Protein AF-A0A2H6AEB7-F1 (afdb_monomer)

Solvent-accessible surface area (backbone atoms only — not comparable to full-atom values): 7306 Å² total; per-residue (Å²): 135,86,71,80,68,69,77,50,54,63,56,50,48,50,52,51,19,60,75,69,73,45,64,65,83,77,55,58,76,68,51,58,54,48,47,53,52,17,40,49,51,24,46,49,51,52,49,51,47,38,41,77,63,36,38,45,68,76,55,56,78,49,24,69,61,43,68,58,53,39,50,35,30,17,50,28,42,41,47,58,64,44,42,81,80,42,95,60,61,65,72,57,44,59,72,25,55,53,68,73,52,50,78,73,60,80,47,29,44,91,87,39,80,54,77,52,47,79,78,83,75,82,78,79,134

Sequence (125 aa):
MSVPFPQQRDQIRQIAAMVLRRDPADWPQSWDIILDHARQTAWQNILTCLTQRGYALHQIERWDSCAEFLRDLTLFWVLTIAAAFTQVSESLLRRLDRRQELDTTRITINGQPVAPAEPVIRMGQ

pLDDT: mean 89.02, std 11.07, range [37.91, 97.75]

Mean predicted aligned error: 5.32 Å

Structure (mmCIF, N/CA/C/O backbone):
data_AF-A0A2H6AEB7-F1
#
_entry.id   AF-A0A2H6AEB7-F1
#
loop_
_atom_site.group_PDB
_atom_site.id
_atom_site.type_symbol
_atom_site.label_atom_id
_atom_site.label_alt_id
_atom_site.label_comp_id
_atom_site.label_asym_id
_atom_site.label_entity_id
_atom_site.label_seq_id
_atom_site.pdbx_PDB_ins_code
_atom_site.Cartn_x
_atom_site.Cartn_y
_atom_site.Cartn_z
_atom_site.occupancy
_atom_site.B_iso_or_equiv
_atom_site.auth_seq_id
_atom_site.auth_comp_id
_atom_site.auth_asym_id
_atom_site.auth_atom_id
_atom_site.pdbx_PDB_model_num
ATOM 1 N N . MET A 1 1 ? -10.814 11.587 -4.175 1.00 61.69 1 MET A N 1
ATOM 2 C CA . MET A 1 1 ? -10.164 11.403 -2.858 1.00 61.69 1 MET A CA 1
ATOM 3 C C . MET A 1 1 ? -8.665 11.508 -3.059 1.00 61.69 1 MET A C 1
ATOM 5 O O . MET A 1 1 ? -8.180 10.910 -4.010 1.00 61.69 1 MET A O 1
ATOM 9 N N . SER A 1 2 ? -7.969 12.291 -2.234 1.00 84.19 2 SER A N 1
ATOM 10 C CA . SER A 1 2 ? -6.503 12.394 -2.282 1.00 84.19 2 SER A CA 1
ATOM 11 C C . SER A 1 2 ? -5.867 11.185 -1.586 1.00 84.19 2 SER A C 1
ATOM 13 O O . SER A 1 2 ? -6.433 10.684 -0.616 1.00 84.19 2 SER A O 1
ATOM 15 N N . VAL A 1 3 ? -4.720 10.708 -2.074 1.00 86.62 3 VAL A N 1
ATOM 16 C CA . VAL A 1 3 ? -3.940 9.648 -1.410 1.00 86.62 3 VAL A CA 1
ATOM 17 C C . VAL A 1 3 ? -3.137 10.272 -0.259 1.00 86.62 3 VAL A C 1
ATOM 19 O O . VAL A 1 3 ? -2.467 11.284 -0.493 1.00 86.62 3 VAL A O 1
ATOM 22 N N . PRO A 1 4 ? -3.153 9.703 0.962 1.00 88.44 4 PRO A N 1
ATOM 23 C CA . PRO A 1 4 ? -2.395 10.252 2.083 1.00 88.44 4 PRO A CA 1
ATOM 24 C C . PRO A 1 4 ? -0.871 10.118 1.885 1.00 88.44 4 PRO A C 1
ATOM 26 O O . PRO A 1 4 ? -0.384 9.424 0.990 1.00 88.44 4 PRO A O 1
ATOM 29 N N . PHE A 1 5 ? -0.103 10.810 2.730 1.00 89.56 5 PHE A N 1
ATOM 30 C CA . PHE A 1 5 ? 1.368 10.777 2.749 1.00 89.56 5 PHE A CA 1
ATOM 31 C C . PHE A 1 5 ? 2.022 11.127 1.392 1.00 89.56 5 PHE A C 1
ATOM 33 O O . PHE A 1 5 ? 2.727 10.296 0.804 1.00 89.56 5 PHE A O 1
ATOM 40 N N . PRO A 1 6 ? 1.801 12.342 0.850 1.00 88.62 6 PRO A N 1
ATOM 41 C CA . PRO A 1 6 ? 2.395 12.761 -0.424 1.00 88.62 6 PRO A CA 1
ATOM 42 C C . PRO A 1 6 ? 3.929 12.693 -0.416 1.00 88.62 6 PRO A C 1
ATOM 44 O O . PRO A 1 6 ? 4.527 12.329 -1.424 1.00 88.62 6 PRO A O 1
ATOM 47 N N . GLN A 1 7 ? 4.565 12.932 0.735 1.00 87.62 7 GLN A N 1
ATOM 48 C CA . GLN A 1 7 ? 6.018 12.862 0.910 1.00 87.62 7 GLN A CA 1
ATOM 49 C C . GLN A 1 7 ? 6.613 11.464 0.661 1.00 87.62 7 GLN A C 1
ATOM 51 O O . GLN A 1 7 ? 7.793 11.345 0.349 1.00 87.62 7 GLN A O 1
ATOM 56 N N . GLN A 1 8 ? 5.815 10.390 0.758 1.00 90.50 8 GLN A N 1
ATOM 57 C CA . GLN A 1 8 ? 6.296 9.035 0.457 1.00 90.50 8 GLN A CA 1
ATOM 58 C C . GLN A 1 8 ? 6.528 8.808 -1.039 1.00 90.50 8 GLN A C 1
ATOM 60 O O . GLN A 1 8 ? 7.159 7.820 -1.409 1.00 90.50 8 GLN A O 1
ATOM 65 N N . ARG A 1 9 ? 6.019 9.689 -1.909 1.00 88.69 9 ARG A N 1
ATOM 66 C CA . ARG A 1 9 ? 6.164 9.564 -3.362 1.00 88.69 9 ARG A CA 1
ATOM 67 C C . ARG A 1 9 ? 7.637 9.470 -3.768 1.00 88.69 9 ARG A C 1
ATOM 69 O O . ARG A 1 9 ? 8.015 8.510 -4.438 1.00 88.69 9 ARG A O 1
ATOM 76 N N . ASP A 1 10 ? 8.465 10.397 -3.296 1.00 88.12 10 ASP A N 1
ATOM 77 C CA . ASP A 1 10 ? 9.890 10.443 -3.647 1.00 88.12 10 ASP A CA 1
ATOM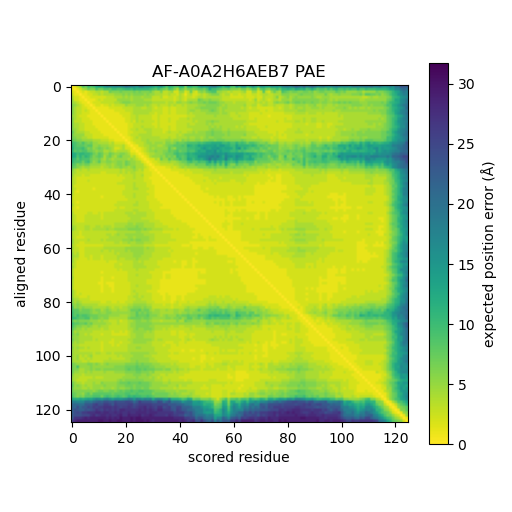 78 C C . ASP A 1 10 ? 10.656 9.254 -3.063 1.00 88.12 10 ASP A C 1
ATOM 80 O O . ASP A 1 10 ? 11.476 8.637 -3.744 1.00 88.12 10 ASP A O 1
ATOM 84 N N . GLN A 1 11 ? 10.320 8.858 -1.832 1.00 89.81 11 GLN A N 1
ATOM 85 C CA . GLN A 1 11 ? 10.900 7.678 -1.195 1.00 89.81 11 GLN A CA 1
ATOM 86 C C . GLN A 1 11 ? 10.604 6.401 -1.997 1.00 89.81 11 GLN A C 1
ATOM 88 O O . GLN A 1 11 ? 11.500 5.595 -2.245 1.00 89.81 11 GLN A O 1
ATOM 93 N N . ILE A 1 12 ? 9.356 6.211 -2.429 1.00 91.88 12 ILE A N 1
ATOM 94 C CA . ILE A 1 12 ? 8.948 5.040 -3.215 1.00 91.88 12 ILE A CA 1
ATOM 95 C C . ILE A 1 12 ? 9.647 5.040 -4.575 1.00 91.88 12 ILE A C 1
ATOM 97 O O . ILE A 1 12 ? 10.108 3.986 -5.012 1.00 91.88 12 ILE A O 1
ATOM 101 N N . ARG A 1 13 ? 9.787 6.207 -5.219 1.00 88.62 13 ARG A N 1
ATOM 102 C CA . ARG A 1 13 ? 10.537 6.348 -6.475 1.00 88.62 13 ARG A CA 1
ATOM 103 C C . ARG A 1 13 ? 11.986 5.888 -6.313 1.00 88.62 13 ARG A C 1
ATOM 105 O O . ARG A 1 13 ? 12.451 5.079 -7.111 1.00 88.62 13 ARG A O 1
ATOM 112 N N . GLN A 1 14 ? 12.674 6.343 -5.266 1.00 88.62 14 GLN A N 1
ATOM 113 C CA . GLN A 1 14 ? 14.058 5.945 -4.983 1.00 88.62 14 GLN A CA 1
ATOM 114 C C . GLN A 1 14 ? 14.189 4.439 -4.720 1.00 88.62 14 GLN A C 1
ATOM 116 O O . GLN A 1 14 ? 15.066 3.786 -5.285 1.00 88.62 14 GLN A O 1
ATOM 121 N N . ILE A 1 15 ? 13.298 3.865 -3.905 1.00 89.25 15 ILE A N 1
ATOM 122 C CA . ILE A 1 15 ? 13.318 2.426 -3.601 1.00 89.25 15 ILE A CA 1
ATOM 123 C C . ILE A 1 15 ? 13.061 1.605 -4.868 1.00 89.25 15 ILE A C 1
ATOM 125 O O . ILE A 1 15 ? 13.774 0.637 -5.128 1.00 89.25 15 ILE A O 1
ATOM 129 N N . ALA A 1 16 ? 12.072 1.988 -5.675 1.00 89.44 16 ALA A N 1
ATOM 130 C CA . ALA A 1 16 ? 11.755 1.285 -6.909 1.00 89.44 16 ALA A CA 1
ATOM 131 C C . ALA A 1 16 ? 12.924 1.354 -7.909 1.00 89.44 16 ALA A C 1
ATOM 133 O O . ALA A 1 16 ? 13.268 0.339 -8.510 1.00 89.44 16 ALA A O 1
ATOM 134 N N . ALA A 1 17 ? 13.588 2.506 -8.032 1.00 88.25 17 ALA A N 1
ATOM 135 C CA . ALA A 1 17 ? 14.782 2.664 -8.861 1.00 88.25 17 ALA A CA 1
ATOM 136 C C . ALA A 1 17 ? 15.933 1.753 -8.412 1.00 88.25 17 ALA A C 1
ATOM 138 O O . ALA A 1 17 ? 16.510 1.036 -9.233 1.00 88.25 17 ALA A O 1
ATOM 139 N N . MET A 1 18 ? 16.188 1.685 -7.102 1.00 87.25 18 MET A N 1
ATOM 140 C CA . MET A 1 18 ? 17.177 0.776 -6.520 1.00 87.25 18 MET A CA 1
ATOM 141 C C . MET A 1 18 ? 16.849 -0.696 -6.818 1.00 87.25 18 MET A C 1
ATOM 143 O O . MET A 1 18 ? 17.725 -1.450 -7.240 1.00 87.25 18 MET A O 1
ATOM 147 N N . VAL A 1 19 ? 15.588 -1.110 -6.643 1.00 87.50 19 VAL A N 1
ATOM 148 C CA . VAL A 1 19 ? 15.139 -2.486 -6.925 1.00 87.50 19 VAL A CA 1
ATOM 149 C C . VAL A 1 19 ? 15.300 -2.832 -8.403 1.00 87.50 19 VAL A C 1
ATOM 151 O O . VAL A 1 19 ? 15.767 -3.920 -8.737 1.00 87.50 19 VAL A O 1
ATOM 154 N N . LEU A 1 20 ? 14.945 -1.901 -9.289 1.00 86.81 20 LEU A N 1
ATOM 155 C CA . LEU A 1 20 ? 15.044 -2.077 -10.736 1.00 86.81 20 LEU A CA 1
ATOM 156 C C . LEU A 1 20 ? 16.462 -1.845 -11.280 1.00 86.81 20 LEU A C 1
ATOM 158 O O . LEU A 1 20 ? 16.667 -1.985 -12.485 1.00 86.81 20 LEU A O 1
ATOM 162 N N . ARG A 1 21 ? 17.430 -1.524 -10.407 1.00 86.88 21 ARG A N 1
ATOM 163 C CA . ARG A 1 21 ? 18.832 -1.232 -10.747 1.00 86.88 21 ARG A CA 1
ATOM 164 C C . ARG A 1 21 ? 18.960 -0.171 -11.843 1.00 86.88 21 ARG A C 1
ATOM 166 O O . ARG A 1 21 ? 19.725 -0.333 -12.791 1.00 86.88 21 ARG A O 1
ATOM 173 N N . ARG A 1 22 ? 18.181 0.903 -11.721 1.00 82.00 22 ARG A N 1
ATOM 174 C CA . ARG A 1 22 ? 18.205 2.063 -12.621 1.00 82.00 22 ARG A CA 1
ATOM 175 C C . ARG A 1 22 ? 18.432 3.336 -11.822 1.00 82.00 22 ARG A C 1
ATOM 177 O O . ARG A 1 22 ? 18.045 3.399 -10.657 1.00 82.00 22 ARG A O 1
ATOM 184 N N . ASP A 1 23 ? 19.009 4.349 -12.456 1.00 79.38 23 ASP A N 1
ATOM 185 C CA . ASP A 1 23 ? 19.068 5.681 -11.864 1.00 79.38 23 ASP A CA 1
ATOM 186 C C . ASP A 1 23 ? 17.646 6.283 -11.818 1.00 79.38 23 ASP A C 1
ATOM 188 O O . ASP A 1 23 ? 16.946 6.254 -12.837 1.00 79.38 23 ASP A O 1
ATOM 192 N N . PRO A 1 24 ? 17.174 6.809 -10.670 1.00 75.56 24 PRO A N 1
ATOM 193 C CA . PRO A 1 24 ? 15.899 7.524 -10.591 1.00 75.56 24 PRO A CA 1
ATOM 194 C C . PRO A 1 24 ? 15.760 8.705 -11.571 1.00 75.56 24 PRO A C 1
ATOM 196 O O . PRO A 1 24 ? 14.626 9.084 -11.900 1.00 75.56 24 PRO A O 1
ATOM 199 N N . ALA A 1 25 ? 16.879 9.310 -11.989 1.00 77.06 25 ALA A N 1
ATOM 200 C CA . ALA A 1 25 ? 16.930 10.417 -12.942 1.00 77.06 25 ALA A CA 1
ATOM 201 C C . ALA A 1 25 ? 16.679 9.964 -14.389 1.00 77.06 25 ALA A C 1
ATOM 203 O O . ALA A 1 25 ? 16.125 10.725 -15.177 1.00 77.06 25 ALA A O 1
ATOM 204 N N . ASP A 1 26 ? 16.985 8.704 -14.710 1.00 75.75 26 ASP A N 1
ATOM 205 C CA . ASP A 1 26 ? 16.788 8.120 -16.044 1.00 75.75 26 ASP A CA 1
ATOM 206 C C . ASP A 1 26 ? 15.339 7.670 -16.290 1.00 75.75 26 ASP A C 1
ATOM 208 O O . ASP A 1 26 ? 15.015 7.053 -17.310 1.00 75.75 26 ASP A O 1
ATOM 212 N N . TRP A 1 27 ? 14.445 7.911 -15.329 1.00 76.81 27 TRP A N 1
ATOM 213 C CA . TRP A 1 27 ? 13.069 7.439 -15.393 1.00 76.81 27 TRP A CA 1
ATOM 214 C C . TRP A 1 27 ? 12.214 8.392 -16.229 1.00 76.81 27 TRP A C 1
ATOM 216 O O . TRP A 1 27 ? 12.107 9.571 -15.884 1.00 76.81 27 TRP A O 1
ATOM 226 N N . PRO A 1 28 ? 11.563 7.900 -17.300 1.00 76.69 28 PRO A N 1
ATOM 227 C CA . PRO A 1 28 ? 10.695 8.731 -18.122 1.00 76.69 28 PRO A CA 1
ATOM 228 C C . PRO A 1 28 ? 9.552 9.335 -17.303 1.00 76.69 28 PRO A C 1
ATOM 230 O O . PRO A 1 28 ? 9.099 8.749 -16.321 1.00 76.69 28 PRO A O 1
ATOM 233 N N . GLN A 1 29 ? 8.995 10.453 -17.770 1.00 79.56 29 GLN A N 1
ATOM 234 C CA . GLN A 1 29 ? 7.833 11.095 -17.139 1.00 79.56 29 GLN A CA 1
ATOM 235 C C . GLN A 1 29 ? 6.612 10.160 -17.028 1.00 79.56 29 GLN A C 1
ATOM 237 O O . GLN A 1 29 ? 5.805 10.287 -16.111 1.00 79.56 29 GLN A O 1
ATOM 242 N N . SER A 1 30 ? 6.491 9.163 -17.912 1.00 78.06 30 SER A N 1
ATOM 243 C CA . SER A 1 30 ? 5.464 8.118 -17.810 1.00 78.06 30 SER A CA 1
ATOM 244 C C . SER A 1 30 ? 5.550 7.314 -16.508 1.00 78.06 30 SER A C 1
ATOM 246 O O . SER A 1 30 ? 4.574 6.687 -16.105 1.00 78.06 30 SER A O 1
ATOM 248 N N . TRP A 1 31 ? 6.694 7.340 -15.824 1.00 82.50 31 TRP A N 1
ATOM 249 C CA . TRP A 1 31 ? 6.853 6.676 -14.544 1.00 82.50 31 TRP A CA 1
ATOM 250 C C . TRP A 1 31 ? 6.127 7.376 -13.400 1.00 82.50 31 TRP A C 1
ATOM 252 O O . TRP A 1 31 ? 5.613 6.714 -12.502 1.00 82.50 31 TRP A O 1
ATOM 262 N N . ASP A 1 32 ? 6.014 8.701 -13.455 1.00 86.75 32 ASP A N 1
ATOM 263 C CA . ASP A 1 32 ? 5.209 9.451 -12.494 1.00 86.75 32 ASP A CA 1
ATOM 264 C C . ASP A 1 32 ? 3.725 9.072 -12.601 1.00 86.75 32 ASP A C 1
ATOM 266 O O . ASP A 1 32 ? 3.054 8.931 -11.581 1.00 86.75 32 ASP A O 1
ATOM 270 N N . ILE A 1 33 ? 3.247 8.780 -13.816 1.00 88.94 33 ILE A N 1
ATOM 271 C CA . ILE A 1 33 ? 1.892 8.262 -14.058 1.00 88.94 33 ILE A CA 1
ATOM 272 C C . ILE A 1 33 ? 1.725 6.869 -13.435 1.00 88.94 33 ILE A C 1
ATOM 274 O O . ILE A 1 33 ? 0.727 6.610 -12.763 1.00 88.94 33 ILE A O 1
ATOM 278 N N . ILE A 1 34 ? 2.702 5.975 -13.628 1.00 90.69 34 ILE A N 1
ATOM 279 C CA . ILE A 1 34 ? 2.682 4.624 -13.041 1.00 90.69 34 ILE A CA 1
ATOM 280 C C . ILE A 1 34 ? 2.684 4.701 -11.515 1.00 90.69 34 ILE A C 1
ATOM 282 O O . ILE A 1 34 ? 1.907 4.003 -10.865 1.00 90.69 34 ILE A O 1
ATOM 286 N N . LEU A 1 35 ? 3.522 5.563 -10.940 1.00 92.00 35 LEU A N 1
ATOM 287 C CA . LEU A 1 35 ? 3.601 5.756 -9.499 1.00 92.00 35 LEU A CA 1
ATOM 288 C C . LEU A 1 35 ? 2.283 6.290 -8.930 1.00 92.00 35 LEU A C 1
ATOM 290 O O . LEU A 1 35 ? 1.794 5.754 -7.938 1.00 92.00 35 LEU A O 1
ATOM 294 N N . ASP A 1 36 ? 1.678 7.296 -9.561 1.00 92.56 36 ASP A N 1
ATOM 295 C CA . ASP A 1 36 ? 0.399 7.852 -9.112 1.00 92.56 36 ASP A CA 1
ATOM 296 C C . ASP A 1 36 ? -0.740 6.835 -9.226 1.00 92.56 36 ASP A C 1
ATOM 298 O O . ASP A 1 36 ? -1.536 6.681 -8.295 1.00 92.56 36 ASP A O 1
ATOM 302 N N . HIS A 1 37 ? -0.772 6.064 -10.314 1.00 93.62 37 HIS A N 1
ATOM 303 C CA . HIS A 1 37 ? -1.723 4.971 -10.480 1.00 93.62 37 HIS A CA 1
ATOM 304 C C . HIS A 1 37 ? -1.544 3.879 -9.413 1.00 93.62 37 HIS A C 1
ATOM 306 O O . HIS A 1 37 ? -2.519 3.439 -8.798 1.00 93.62 37 HIS A O 1
ATOM 312 N N . ALA A 1 38 ? -0.305 3.464 -9.145 1.00 95.88 38 ALA A N 1
ATOM 313 C CA . ALA A 1 38 ? 0.011 2.459 -8.135 1.00 95.88 38 ALA A CA 1
ATOM 314 C C . ALA A 1 38 ? -0.348 2.933 -6.719 1.00 95.88 38 ALA A C 1
ATOM 316 O O . ALA A 1 38 ? -0.947 2.178 -5.955 1.00 95.88 38 ALA A O 1
ATOM 317 N N . ARG A 1 39 ? -0.053 4.197 -6.387 1.00 96.31 39 ARG A N 1
ATOM 318 C CA . ARG A 1 39 ? -0.426 4.827 -5.109 1.00 96.31 39 ARG A CA 1
ATOM 319 C C . ARG A 1 39 ? -1.937 4.857 -4.920 1.00 96.31 39 ARG A C 1
ATOM 321 O O . ARG A 1 39 ? -2.432 4.490 -3.856 1.00 96.31 39 ARG A O 1
ATOM 328 N N . GLN A 1 40 ? -2.672 5.261 -5.956 1.00 96.38 40 GLN A N 1
ATOM 329 C CA . GLN A 1 40 ? -4.131 5.268 -5.923 1.00 96.38 40 GLN A CA 1
ATOM 330 C C . GLN A 1 40 ? -4.683 3.852 -5.736 1.00 96.38 40 GLN A C 1
ATOM 332 O O . GLN A 1 40 ? -5.573 3.648 -4.915 1.00 96.38 40 GLN A O 1
ATOM 337 N N . THR A 1 41 ? -4.140 2.871 -6.455 1.00 97.25 41 THR A N 1
ATOM 338 C CA . THR A 1 41 ? -4.573 1.469 -6.367 1.00 97.25 41 THR A CA 1
ATOM 339 C C . THR A 1 41 ? -4.311 0.889 -4.977 1.00 97.25 41 THR A C 1
ATOM 341 O O . THR A 1 41 ? -5.210 0.297 -4.380 1.00 97.25 41 THR A O 1
ATOM 344 N N . ALA A 1 42 ? -3.123 1.128 -4.415 1.00 97.69 42 ALA A N 1
ATOM 345 C CA . ALA A 1 42 ? -2.776 0.734 -3.052 1.00 97.69 42 ALA A CA 1
ATOM 346 C C . ALA A 1 42 ? -3.743 1.338 -2.023 1.00 97.69 42 ALA A C 1
ATOM 348 O O . ALA A 1 42 ? -4.271 0.623 -1.171 1.00 97.69 42 ALA A O 1
ATOM 349 N N . TRP A 1 43 ? -4.040 2.635 -2.143 1.00 97.56 43 TRP A N 1
ATOM 350 C CA . TRP A 1 43 ? -4.988 3.301 -1.254 1.00 97.56 43 TRP A CA 1
ATOM 351 C C . TRP A 1 43 ? -6.406 2.742 -1.381 1.00 97.56 43 TRP A C 1
ATOM 353 O O . TRP A 1 43 ? -7.059 2.489 -0.372 1.00 97.56 43 TRP A O 1
ATOM 363 N N . GLN A 1 44 ? -6.871 2.469 -2.602 1.00 97.31 44 GLN A N 1
ATOM 364 C CA . GLN A 1 44 ? -8.174 1.840 -2.819 1.00 97.31 44 GLN A CA 1
ATOM 365 C C . GLN A 1 44 ? -8.247 0.422 -2.248 1.00 97.31 44 GLN A C 1
ATOM 367 O O . GLN A 1 44 ? -9.295 0.047 -1.729 1.00 97.31 44 GLN A O 1
ATOM 372 N N . ASN A 1 45 ? -7.164 -0.361 -2.293 1.00 97.38 45 ASN A N 1
ATOM 373 C CA . ASN A 1 45 ? -7.130 -1.674 -1.644 1.00 97.38 45 ASN A CA 1
ATOM 374 C C . ASN A 1 45 ? -7.279 -1.546 -0.123 1.00 97.38 45 ASN A C 1
ATOM 376 O O . ASN A 1 45 ? -8.120 -2.227 0.457 1.00 97.38 45 ASN A O 1
ATOM 380 N N . ILE A 1 46 ? -6.537 -0.625 0.501 1.00 97.75 46 ILE A N 1
ATOM 381 C CA . ILE A 1 46 ? -6.644 -0.346 1.941 1.00 97.75 46 ILE A CA 1
ATOM 382 C C . ILE A 1 46 ? -8.070 0.073 2.305 1.00 97.75 46 ILE A C 1
ATOM 384 O O . ILE A 1 46 ? -8.679 -0.519 3.197 1.00 97.75 46 ILE A O 1
ATOM 388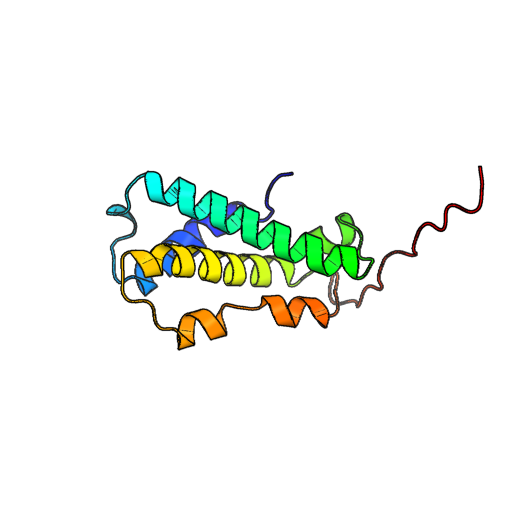 N N . LEU A 1 47 ? -8.626 1.057 1.592 1.00 96.62 47 LEU A N 1
ATOM 389 C CA . LEU A 1 47 ? -9.983 1.535 1.836 1.00 96.62 47 LEU A CA 1
ATOM 390 C C . LEU A 1 47 ? -11.013 0.427 1.656 1.00 96.62 47 LEU A C 1
ATOM 392 O O . LEU A 1 47 ? -11.840 0.231 2.538 1.00 96.62 47 LEU A O 1
ATOM 396 N N . THR A 1 48 ? -10.966 -0.313 0.551 1.00 95.69 48 THR A N 1
ATOM 397 C CA . THR A 1 48 ? -11.956 -1.358 0.254 1.00 95.69 48 THR A CA 1
ATOM 398 C C . THR A 1 48 ? -11.952 -2.433 1.337 1.00 95.69 48 THR A C 1
ATOM 400 O O . THR A 1 48 ? -13.000 -2.699 1.918 1.00 95.69 48 THR A O 1
ATOM 403 N N . CYS A 1 49 ? -10.785 -2.987 1.680 1.00 96.31 49 CYS A N 1
ATOM 404 C CA . CYS A 1 49 ? -10.689 -4.030 2.701 1.00 96.31 49 CYS A CA 1
ATOM 405 C C . CYS A 1 49 ? -11.149 -3.529 4.078 1.00 96.31 49 CYS A C 1
ATOM 407 O O . CYS A 1 49 ? -11.943 -4.182 4.750 1.00 96.31 49 CYS A O 1
ATOM 409 N N . LEU A 1 50 ? -10.691 -2.352 4.518 1.00 95.69 50 LEU A N 1
ATOM 410 C CA . LEU A 1 50 ? -11.002 -1.868 5.866 1.00 95.69 50 LEU A CA 1
ATOM 411 C C . LEU A 1 50 ? -12.444 -1.359 5.993 1.00 95.69 50 LEU A C 1
ATOM 413 O O . LEU A 1 50 ? -13.080 -1.590 7.020 1.00 95.69 50 LEU A O 1
ATOM 417 N N . THR A 1 51 ? -13.002 -0.740 4.952 1.00 94.69 51 THR A N 1
ATOM 418 C CA . THR A 1 51 ? -14.416 -0.324 4.959 1.00 94.69 51 THR A CA 1
ATOM 419 C C . THR A 1 51 ? -15.368 -1.515 4.918 1.00 94.69 51 THR A C 1
ATOM 421 O O . THR A 1 51 ? -16.366 -1.504 5.634 1.00 94.69 51 THR A O 1
ATOM 424 N N . GLN A 1 52 ? -15.042 -2.582 4.179 1.00 94.06 52 GLN A N 1
ATOM 425 C CA . GLN A 1 52 ? -15.800 -3.842 4.223 1.00 94.06 52 GLN A CA 1
ATOM 426 C C . GLN A 1 52 ? -15.793 -4.477 5.618 1.00 94.06 52 GLN A C 1
ATOM 428 O O . GLN A 1 52 ? -16.753 -5.138 6.007 1.00 94.06 52 GLN A O 1
ATOM 433 N N . ARG A 1 53 ? -14.738 -4.227 6.399 1.00 93.69 53 ARG A N 1
ATOM 434 C CA . ARG A 1 53 ? -14.619 -4.644 7.802 1.00 93.69 53 ARG A CA 1
ATOM 435 C C . ARG A 1 53 ? -15.291 -3.676 8.786 1.00 93.69 53 ARG A C 1
ATOM 437 O O . ARG A 1 53 ? -15.201 -3.890 9.991 1.00 93.69 53 ARG A O 1
ATOM 444 N N . GLY A 1 54 ? -15.959 -2.632 8.290 1.00 93.75 54 GLY A N 1
ATOM 445 C CA . GLY A 1 54 ? -16.720 -1.662 9.079 1.00 93.75 54 GLY A CA 1
ATOM 446 C C . GLY A 1 54 ? -15.910 -0.473 9.601 1.00 93.75 54 GLY A C 1
ATOM 447 O O . GLY A 1 54 ? -16.425 0.313 10.391 1.00 93.75 54 GLY A O 1
ATOM 448 N N . TYR A 1 55 ? -14.651 -0.303 9.195 1.00 95.19 55 TYR A N 1
ATOM 449 C CA . TYR A 1 55 ? -13.881 0.876 9.588 1.00 95.19 55 TYR A CA 1
ATOM 450 C C . TYR A 1 55 ? -14.303 2.109 8.788 1.00 95.19 55 TYR A C 1
ATOM 452 O O . TYR A 1 55 ? -14.429 2.076 7.563 1.00 95.19 55 TYR A O 1
ATOM 460 N N . ALA A 1 56 ? -14.486 3.229 9.482 1.00 94.31 56 ALA A N 1
ATOM 461 C CA . ALA A 1 56 ? -14.767 4.512 8.857 1.00 94.31 56 ALA A CA 1
ATOM 462 C C . ALA A 1 56 ? -13.491 5.146 8.282 1.00 94.31 56 ALA A C 1
ATOM 464 O O . ALA A 1 56 ? -12.395 4.960 8.812 1.00 94.31 56 ALA A O 1
ATOM 465 N N . LEU A 1 57 ? -13.640 5.980 7.246 1.00 93.38 57 LEU A N 1
ATOM 466 C CA . LEU A 1 57 ? -12.516 6.658 6.583 1.00 93.38 57 LEU A CA 1
ATOM 467 C C . LEU A 1 57 ? -11.598 7.392 7.574 1.00 93.38 57 LEU A C 1
ATOM 469 O O . LEU A 1 57 ? -10.388 7.201 7.544 1.00 93.38 57 LEU A O 1
ATOM 473 N N . HIS A 1 58 ? -12.171 8.147 8.514 1.00 93.25 58 HIS A N 1
ATOM 474 C CA . HIS A 1 58 ? -11.400 8.893 9.511 1.00 93.25 58 HIS A CA 1
ATOM 475 C C . HIS A 1 58 ? -10.600 7.993 10.476 1.00 93.25 58 HIS A C 1
ATOM 477 O O . HIS A 1 58 ? -9.627 8.453 11.070 1.00 93.25 58 HIS A O 1
ATOM 483 N N . GLN A 1 59 ? -11.003 6.729 10.667 1.00 94.81 59 GLN A N 1
ATOM 484 C CA . GLN A 1 59 ? -10.231 5.751 11.442 1.00 94.81 59 GLN A CA 1
ATOM 485 C C . GLN A 1 59 ? -9.054 5.233 10.611 1.00 94.81 59 GLN A C 1
ATOM 487 O O . GLN A 1 59 ? -7.946 5.120 11.123 1.00 94.81 59 GLN A O 1
ATOM 492 N N . ILE A 1 60 ? -9.284 4.973 9.320 1.00 96.06 60 ILE A N 1
ATOM 493 C CA . ILE A 1 60 ? -8.265 4.483 8.382 1.00 96.06 60 ILE A CA 1
ATOM 494 C C . ILE A 1 60 ? -7.184 5.548 8.137 1.00 96.06 60 ILE A C 1
ATOM 496 O O . ILE A 1 60 ? -5.998 5.235 8.113 1.00 96.06 60 ILE A O 1
ATOM 500 N N . GLU A 1 61 ? -7.564 6.818 8.000 1.00 94.00 61 GLU A N 1
ATOM 501 C CA . GLU A 1 61 ? -6.620 7.931 7.809 1.00 94.00 61 GLU A CA 1
ATOM 502 C C . GLU A 1 61 ? -5.736 8.186 9.038 1.00 94.00 61 GLU A C 1
ATOM 504 O O . GLU A 1 61 ? -4.629 8.704 8.911 1.00 94.00 61 GLU A O 1
ATOM 509 N N . ARG A 1 62 ? -6.212 7.804 10.227 1.00 95.38 62 ARG A N 1
ATOM 510 C CA . ARG A 1 62 ? -5.496 7.939 11.504 1.00 95.38 62 ARG A CA 1
ATOM 511 C C . ARG A 1 62 ? -4.812 6.650 11.952 1.00 95.38 62 ARG A C 1
ATOM 513 O O . ARG A 1 62 ? -4.232 6.630 13.033 1.00 95.38 62 ARG A O 1
ATOM 520 N N . TRP A 1 63 ? -4.914 5.585 11.163 1.00 96.88 63 TRP A N 1
ATOM 521 C CA . TRP A 1 63 ? -4.329 4.296 11.493 1.00 96.88 63 TRP A CA 1
ATOM 522 C C . TRP A 1 63 ? -2.800 4.385 11.499 1.00 96.88 63 TRP A C 1
ATOM 524 O O . TRP A 1 63 ? -2.188 4.762 10.499 1.00 96.88 63 TRP A O 1
ATOM 534 N N . ASP A 1 64 ? -2.190 3.979 12.614 1.00 97.12 64 ASP A N 1
ATOM 535 C CA . ASP A 1 64 ? -0.749 4.106 12.857 1.00 97.12 64 ASP A CA 1
ATOM 536 C C . ASP A 1 64 ? 0.105 3.446 11.753 1.00 97.12 64 ASP A C 1
ATOM 538 O O . ASP A 1 64 ? 1.102 4.015 11.308 1.00 97.12 64 ASP A O 1
ATOM 542 N N . SER A 1 65 ? -0.297 2.268 11.257 1.00 96.56 65 SER A N 1
ATOM 543 C CA . SER A 1 65 ? 0.454 1.522 10.230 1.00 96.56 65 SER A CA 1
ATOM 544 C C . SER A 1 65 ? 0.029 1.845 8.792 1.00 96.56 65 SER A C 1
ATOM 546 O O . SER A 1 65 ? 0.553 1.249 7.850 1.00 96.56 65 SER A O 1
ATOM 548 N N . CYS A 1 66 ? -0.886 2.799 8.588 1.00 96.31 66 CYS A N 1
ATOM 549 C CA . CYS A 1 66 ? -1.419 3.139 7.265 1.00 96.31 66 CYS A CA 1
ATOM 550 C C . CYS A 1 66 ? -0.317 3.539 6.277 1.00 96.31 66 CYS A C 1
ATOM 552 O O . CYS A 1 66 ? -0.283 3.066 5.141 1.00 96.31 66 CYS A O 1
ATOM 554 N N . ALA A 1 67 ? 0.635 4.358 6.731 1.00 95.56 67 ALA A N 1
ATOM 555 C CA . ALA A 1 67 ? 1.763 4.801 5.920 1.00 95.56 67 ALA A CA 1
ATOM 556 C C . ALA A 1 67 ? 2.659 3.632 5.468 1.00 95.56 67 ALA A C 1
ATOM 558 O O . ALA A 1 67 ? 3.179 3.642 4.352 1.00 95.56 67 ALA A O 1
ATOM 559 N N . GLU A 1 68 ? 2.848 2.624 6.320 1.00 95.44 68 GLU A N 1
ATOM 560 C CA . GLU A 1 68 ? 3.667 1.449 6.014 1.00 95.44 68 GLU A CA 1
ATOM 561 C C . GLU A 1 68 ? 2.985 0.560 4.971 1.00 95.44 68 GLU A C 1
ATOM 563 O O . GLU A 1 68 ? 3.580 0.248 3.939 1.00 95.44 68 GLU A O 1
ATOM 568 N N . PHE A 1 69 ? 1.705 0.244 5.186 1.00 97.06 69 PHE A N 1
ATOM 569 C CA . PHE A 1 69 ? 0.906 -0.527 4.235 1.00 97.06 69 PHE A CA 1
ATOM 570 C C . PHE A 1 69 ? 0.796 0.173 2.882 1.00 97.06 69 PHE A C 1
ATOM 572 O O . PHE A 1 69 ? 0.955 -0.471 1.845 1.00 97.06 69 PHE A O 1
ATOM 579 N N . LEU A 1 70 ? 0.571 1.491 2.871 1.00 97.12 70 LEU A N 1
ATOM 580 C CA . LEU A 1 70 ? 0.495 2.254 1.630 1.00 97.12 70 LEU A CA 1
ATOM 581 C C . LEU A 1 70 ? 1.813 2.187 0.857 1.00 97.12 70 LEU A C 1
ATOM 583 O O . LEU A 1 70 ? 1.789 1.974 -0.355 1.00 97.12 70 LEU A O 1
ATOM 587 N N . ARG A 1 71 ? 2.957 2.341 1.535 1.00 95.94 71 ARG A N 1
ATOM 588 C CA . ARG A 1 71 ? 4.282 2.238 0.909 1.00 95.94 71 ARG A CA 1
ATOM 589 C C . ARG A 1 71 ? 4.490 0.862 0.282 1.00 95.94 71 ARG A C 1
ATOM 591 O O . ARG A 1 71 ? 4.844 0.789 -0.895 1.00 95.94 71 ARG A O 1
ATOM 598 N N . ASP A 1 72 ? 4.272 -0.203 1.048 1.00 96.38 72 ASP A N 1
ATOM 599 C CA . ASP A 1 72 ? 4.563 -1.572 0.611 1.00 96.38 72 ASP A CA 1
ATOM 600 C C . ASP A 1 72 ? 3.651 -1.987 -0.550 1.00 96.38 72 ASP A C 1
ATOM 602 O O . ASP A 1 72 ? 4.134 -2.463 -1.578 1.00 96.38 72 ASP A O 1
ATOM 606 N N . LEU A 1 73 ? 2.351 -1.692 -0.450 1.00 97.62 73 LEU A N 1
ATOM 607 C CA . LEU A 1 73 ? 1.392 -1.958 -1.522 1.00 97.62 73 LEU A CA 1
ATOM 608 C C . LEU A 1 73 ? 1.637 -1.090 -2.758 1.00 97.62 73 LEU A C 1
ATOM 610 O O . LEU A 1 73 ? 1.449 -1.554 -3.882 1.00 97.62 73 LEU A O 1
ATOM 614 N N . THR A 1 74 ? 2.086 0.157 -2.590 1.00 97.06 74 THR A N 1
ATOM 615 C CA . THR A 1 74 ? 2.481 0.978 -3.741 1.00 97.06 74 THR A CA 1
ATOM 616 C C . THR A 1 74 ? 3.674 0.346 -4.452 1.00 97.06 74 THR A C 1
ATOM 618 O O . THR A 1 74 ? 3.644 0.208 -5.672 1.00 97.06 74 THR A O 1
ATOM 621 N N . LEU A 1 75 ? 4.710 -0.070 -3.715 1.00 95.62 75 LEU A N 1
ATOM 622 C CA . LEU A 1 75 ? 5.869 -0.752 -4.295 1.00 95.62 75 LEU A CA 1
ATOM 623 C C . LEU A 1 75 ? 5.465 -2.053 -4.991 1.00 95.62 75 LEU A C 1
ATOM 625 O O . LEU A 1 75 ? 5.927 -2.306 -6.102 1.00 95.62 75 LEU A O 1
ATOM 629 N N . PHE A 1 76 ? 4.570 -2.839 -4.388 1.00 96.88 76 PHE A N 1
ATOM 630 C CA . PHE A 1 76 ? 4.001 -4.031 -5.012 1.00 96.88 76 PHE A CA 1
ATOM 631 C C . PHE A 1 76 ? 3.393 -3.713 -6.384 1.00 96.88 76 PHE A C 1
ATOM 633 O O . PHE A 1 76 ? 3.761 -4.344 -7.375 1.00 96.88 76 PHE A O 1
ATOM 640 N N . TRP A 1 77 ? 2.518 -2.708 -6.477 1.00 96.62 77 TRP A N 1
ATOM 641 C CA . TRP A 1 77 ? 1.865 -2.349 -7.739 1.00 96.62 77 TRP A CA 1
ATOM 642 C C . TRP A 1 77 ? 2.829 -1.751 -8.766 1.00 96.62 77 TRP A C 1
ATOM 644 O O . TRP A 1 77 ? 2.789 -2.148 -9.930 1.00 96.62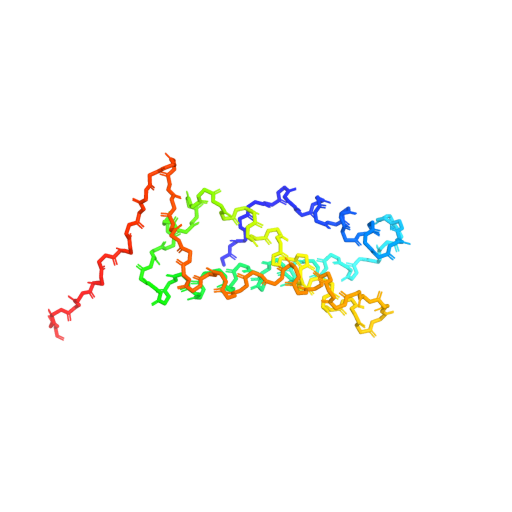 77 TRP A O 1
ATOM 654 N N . VAL A 1 78 ? 3.738 -0.863 -8.345 1.00 94.25 78 VAL A N 1
ATOM 655 C CA . VAL A 1 78 ? 4.785 -0.307 -9.222 1.00 94.25 78 VAL A CA 1
ATOM 656 C C . VAL A 1 78 ? 5.606 -1.434 -9.843 1.00 94.25 78 VAL A C 1
ATOM 658 O O . VAL A 1 78 ? 5.788 -1.470 -11.058 1.00 94.25 78 VAL A O 1
ATOM 661 N N . LEU A 1 79 ? 6.081 -2.375 -9.025 1.00 93.00 79 LEU A N 1
ATOM 662 C CA . LEU A 1 79 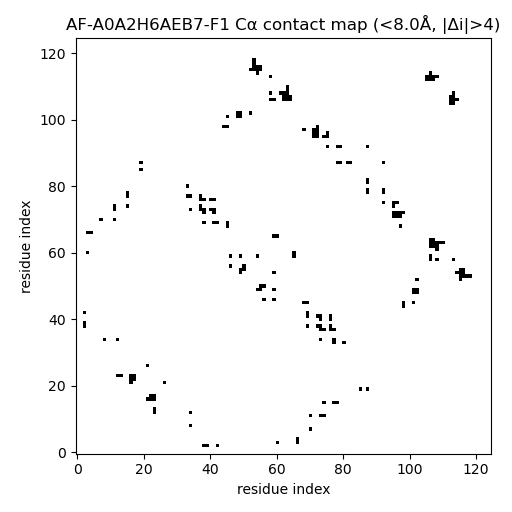? 6.919 -3.477 -9.489 1.00 93.00 79 LEU A CA 1
ATOM 663 C C . LEU A 1 79 ? 6.131 -4.517 -10.293 1.00 93.00 79 LEU A C 1
ATOM 665 O O . LEU A 1 79 ? 6.682 -5.096 -11.222 1.00 93.00 79 LEU A O 1
ATOM 669 N N . THR A 1 80 ? 4.848 -4.721 -9.993 1.00 94.25 80 THR A N 1
ATOM 670 C CA . THR A 1 80 ? 3.962 -5.592 -10.783 1.00 94.25 80 THR A CA 1
ATOM 671 C C . THR A 1 80 ? 3.776 -5.045 -12.197 1.00 94.25 80 THR A C 1
ATOM 673 O O . THR A 1 80 ? 3.876 -5.793 -13.164 1.00 94.25 80 THR A O 1
ATOM 676 N N . ILE A 1 81 ? 3.569 -3.733 -12.338 1.00 91.44 81 ILE A N 1
ATOM 677 C CA . ILE A 1 81 ? 3.487 -3.076 -13.650 1.00 91.44 81 ILE A CA 1
ATOM 678 C C . ILE A 1 81 ? 4.853 -3.120 -14.348 1.00 91.44 81 ILE A C 1
ATOM 680 O O . ILE A 1 81 ? 4.937 -3.432 -15.536 1.00 91.44 81 ILE A O 1
ATOM 684 N N . ALA A 1 82 ? 5.935 -2.859 -13.607 1.00 85.56 82 ALA A N 1
ATOM 685 C CA . ALA A 1 82 ? 7.296 -2.923 -14.130 1.00 85.56 82 ALA A CA 1
ATOM 686 C C . ALA A 1 82 ? 7.663 -4.318 -14.652 1.00 85.56 82 ALA A C 1
ATOM 688 O O . ALA A 1 82 ? 8.395 -4.413 -15.634 1.00 85.56 82 ALA A O 1
ATOM 689 N N . ALA A 1 83 ? 7.148 -5.385 -14.031 1.00 86.12 83 ALA A N 1
ATOM 690 C CA . ALA A 1 83 ? 7.461 -6.772 -14.372 1.00 86.12 83 ALA A CA 1
ATOM 691 C C . ALA A 1 83 ? 7.135 -7.137 -15.832 1.00 86.12 83 ALA A C 1
ATOM 693 O O . ALA A 1 83 ? 7.730 -8.062 -16.377 1.00 86.12 83 ALA A O 1
ATOM 694 N N . ALA A 1 84 ? 6.250 -6.384 -16.497 1.00 83.50 84 ALA A N 1
ATOM 695 C CA . ALA A 1 84 ? 5.987 -6.535 -17.929 1.00 83.50 84 ALA A CA 1
ATOM 696 C C . ALA A 1 84 ? 7.175 -6.109 -18.821 1.00 83.50 84 ALA A C 1
ATOM 698 O O . ALA A 1 84 ? 7.264 -6.524 -19.973 1.00 83.50 84 ALA A O 1
ATOM 699 N N . PHE A 1 85 ? 8.085 -5.282 -18.298 1.00 82.50 85 PHE A N 1
ATOM 700 C CA . PHE A 1 85 ? 9.189 -4.661 -19.039 1.00 82.50 85 PHE A CA 1
ATOM 701 C C . PHE A 1 85 ? 10.574 -5.012 -18.483 1.00 82.50 85 PHE A C 1
ATOM 703 O O . PHE A 1 85 ? 11.588 -4.683 -19.097 1.00 82.50 85 PHE A O 1
ATOM 710 N N . THR A 1 86 ? 10.641 -5.626 -17.302 1.00 83.06 86 THR A N 1
ATOM 711 C CA . THR A 1 86 ? 11.896 -5.984 -16.635 1.00 83.06 86 THR A CA 1
ATOM 712 C C . THR A 1 86 ? 11.713 -7.194 -15.730 1.00 83.06 86 THR A C 1
ATOM 714 O O . THR A 1 86 ? 10.615 -7.473 -15.256 1.00 83.06 86 THR A O 1
ATOM 717 N N . GLN A 1 87 ? 12.799 -7.908 -15.451 1.00 86.00 87 GLN A N 1
ATOM 718 C CA . GLN A 1 87 ? 12.756 -9.051 -14.551 1.00 86.00 87 GLN A CA 1
ATOM 719 C C . GLN A 1 87 ? 12.627 -8.574 -13.099 1.00 86.00 87 GLN A C 1
ATOM 721 O O . GLN A 1 87 ? 13.552 -7.992 -12.532 1.00 86.00 87 GLN A O 1
ATOM 726 N N . VAL A 1 88 ? 11.478 -8.851 -12.487 1.00 88.75 88 VAL A N 1
ATOM 727 C CA . VAL A 1 88 ? 11.215 -8.600 -11.067 1.00 88.75 88 VAL A CA 1
ATOM 728 C C . VAL A 1 88 ? 11.116 -9.938 -10.344 1.00 88.75 88 VAL A C 1
ATOM 730 O O . VAL A 1 88 ? 10.459 -10.862 -10.815 1.00 88.75 88 VAL A O 1
ATOM 733 N N . SER A 1 89 ? 11.771 -10.056 -9.187 1.00 90.12 89 SER A N 1
ATOM 734 C CA . SER A 1 89 ? 11.694 -11.276 -8.382 1.00 90.12 89 SER A CA 1
ATOM 735 C C . SER A 1 89 ? 10.280 -11.492 -7.837 1.00 90.12 89 SER A C 1
ATOM 737 O O . SER A 1 89 ? 9.767 -10.664 -7.082 1.00 90.12 89 SER A O 1
ATOM 739 N N . GLU A 1 90 ? 9.682 -12.648 -8.117 1.00 91.19 90 GLU A N 1
ATOM 740 C CA . GLU A 1 90 ? 8.399 -13.030 -7.521 1.00 91.19 90 GLU A CA 1
ATOM 741 C C . GLU A 1 90 ? 8.452 -13.102 -5.994 1.00 91.19 90 GLU A C 1
ATOM 743 O 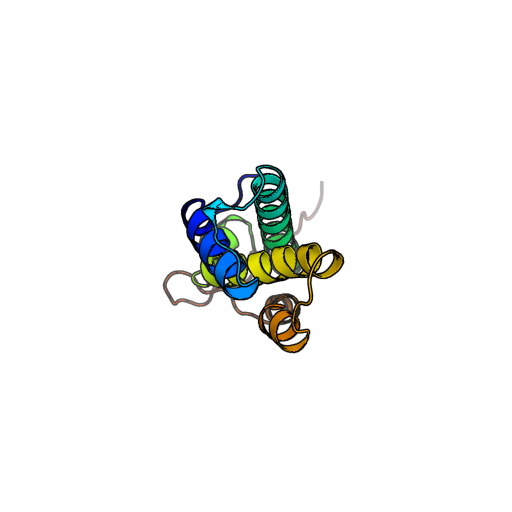O . GLU A 1 90 ? 7.463 -12.808 -5.326 1.00 91.19 90 GLU A O 1
ATOM 748 N N . SER A 1 91 ? 9.592 -13.503 -5.419 1.00 93.19 91 SER A N 1
ATOM 749 C CA . SER A 1 91 ? 9.740 -13.557 -3.962 1.00 93.19 91 SER A CA 1
ATOM 750 C C . SER A 1 91 ? 9.702 -12.160 -3.346 1.00 93.19 91 SER A C 1
ATOM 752 O O . SER A 1 91 ? 9.202 -11.994 -2.237 1.00 93.19 91 SER A O 1
ATOM 754 N N . LEU A 1 92 ? 10.172 -11.144 -4.077 1.00 91.62 92 LEU A N 1
ATOM 755 C CA . LEU A 1 92 ? 10.061 -9.750 -3.664 1.00 91.62 92 LEU A CA 1
ATOM 756 C C . LEU A 1 92 ? 8.614 -9.262 -3.767 1.00 91.62 92 LEU A C 1
ATOM 758 O O . LEU A 1 92 ? 8.115 -8.683 -2.808 1.00 91.62 92 LEU A O 1
ATOM 762 N N . LEU A 1 93 ? 7.931 -9.539 -4.884 1.00 93.94 93 LEU A N 1
ATOM 763 C CA . LEU A 1 93 ? 6.518 -9.178 -5.051 1.00 93.94 93 LEU A CA 1
ATOM 764 C C . LEU A 1 93 ? 5.653 -9.793 -3.947 1.00 93.94 93 LEU A C 1
ATOM 766 O O . LEU A 1 93 ? 4.881 -9.081 -3.316 1.00 93.94 93 LEU A O 1
ATOM 770 N N . ARG A 1 94 ? 5.853 -11.079 -3.636 1.00 94.19 94 ARG A N 1
ATOM 771 C CA . ARG A 1 94 ? 5.143 -11.763 -2.544 1.00 94.19 94 ARG A CA 1
ATOM 772 C C . ARG A 1 94 ? 5.389 -11.134 -1.174 1.00 94.19 94 ARG A C 1
ATOM 774 O O . ARG A 1 94 ? 4.479 -11.104 -0.362 1.00 94.19 94 ARG A O 1
ATOM 781 N N . ARG A 1 95 ? 6.598 -10.629 -0.908 1.00 92.38 95 ARG A N 1
ATOM 782 C CA . ARG A 1 95 ? 6.922 -9.950 0.360 1.00 92.38 95 ARG A CA 1
ATOM 783 C C . ARG A 1 95 ? 6.298 -8.560 0.482 1.00 92.38 95 ARG A C 1
ATOM 785 O O . ARG A 1 95 ? 6.121 -8.093 1.598 1.00 92.38 95 ARG A O 1
ATOM 792 N N . LEU A 1 96 ? 6.030 -7.893 -0.640 1.00 94.88 96 LEU A N 1
ATOM 793 C CA . LEU A 1 96 ? 5.391 -6.573 -0.675 1.00 94.88 96 LEU A CA 1
ATOM 794 C C . LEU A 1 96 ? 3.860 -6.662 -0.727 1.00 94.88 96 LEU A C 1
ATOM 796 O O . LEU A 1 96 ? 3.175 -5.688 -0.418 1.00 94.88 96 LEU A O 1
ATOM 800 N N . ASP A 1 97 ? 3.315 -7.810 -1.128 1.00 96.38 97 ASP A N 1
ATOM 801 C CA . ASP A 1 97 ? 1.877 -8.029 -1.213 1.00 96.38 97 ASP A CA 1
ATOM 802 C C . ASP A 1 97 ? 1.248 -8.239 0.170 1.00 96.38 97 ASP A C 1
ATOM 804 O O . ASP A 1 97 ? 1.080 -9.358 0.650 1.00 96.38 97 ASP A O 1
ATOM 808 N N . ARG A 1 98 ? 0.855 -7.132 0.796 1.00 96.31 98 ARG A N 1
ATOM 809 C CA . ARG A 1 98 ? 0.211 -7.117 2.117 1.00 96.31 98 ARG A CA 1
ATOM 810 C C . ARG A 1 98 ? -1.315 -7.141 2.053 1.00 96.31 98 ARG A C 1
ATOM 812 O O . ARG A 1 98 ? -1.977 -6.890 3.058 1.00 96.31 98 ARG A O 1
ATOM 819 N N . ARG A 1 99 ? -1.912 -7.405 0.882 1.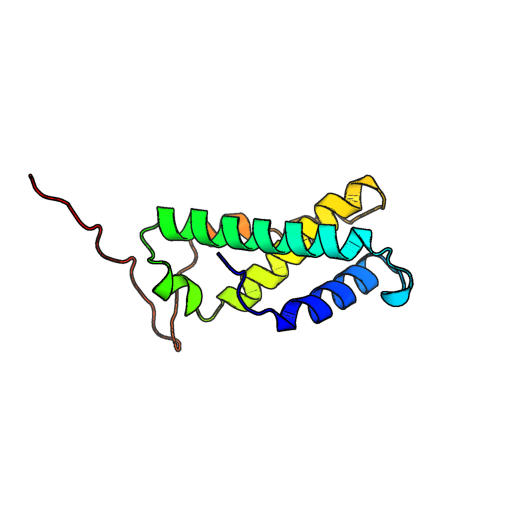00 96.25 99 ARG A N 1
ATOM 820 C CA . ARG A 1 99 ? -3.375 -7.318 0.706 1.00 96.25 99 ARG A CA 1
ATOM 821 C C . ARG A 1 99 ? -4.117 -8.299 1.612 1.00 96.25 99 ARG A C 1
ATOM 823 O O . ARG A 1 99 ? -5.102 -7.913 2.221 1.00 96.25 99 ARG A O 1
ATOM 830 N N . GLN A 1 100 ? -3.598 -9.516 1.776 1.00 95.12 100 GLN A N 1
ATOM 831 C CA . GLN A 1 100 ? -4.192 -10.523 2.668 1.00 95.12 100 GLN A CA 1
ATOM 832 C C . GLN A 1 100 ? -4.082 -10.145 4.156 1.00 95.12 100 GLN A C 1
ATOM 834 O O . GLN A 1 100 ? -4.945 -10.489 4.960 1.00 95.12 100 GLN A O 1
ATOM 839 N N . GLU A 1 101 ? -3.045 -9.398 4.550 1.00 96.19 101 GLU A N 1
ATOM 840 C CA . GLU A 1 101 ? -2.915 -8.913 5.929 1.00 96.19 101 GLU A CA 1
ATOM 841 C C . GLU A 1 101 ? -4.014 -7.899 6.281 1.00 96.19 101 GLU A C 1
ATOM 843 O O . GLU A 1 101 ? -4.413 -7.812 7.445 1.00 96.19 101 GLU A O 1
ATOM 848 N N . LEU A 1 102 ? -4.540 -7.154 5.299 1.00 95.31 102 LEU A N 1
ATOM 849 C CA . LEU A 1 102 ? -5.614 -6.178 5.516 1.00 95.31 102 LEU A CA 1
ATOM 850 C C . LEU A 1 102 ? -6.929 -6.828 5.954 1.00 95.31 102 LEU A C 1
ATOM 852 O O . LEU A 1 102 ? -7.744 -6.152 6.583 1.00 95.31 102 LEU A O 1
ATOM 856 N N . ASP A 1 103 ? -7.130 -8.118 5.688 1.00 94.00 103 ASP A N 1
ATOM 857 C CA . ASP A 1 103 ? -8.352 -8.834 6.069 1.00 94.00 103 ASP A CA 1
ATOM 858 C C . ASP A 1 103 ? -8.401 -9.138 7.575 1.00 94.00 103 ASP A C 1
ATOM 860 O O . ASP A 1 103 ? -9.473 -9.279 8.165 1.00 94.00 103 ASP A O 1
ATOM 864 N N . THR A 1 104 ? -7.237 -9.194 8.228 1.00 93.75 104 THR A N 1
ATOM 86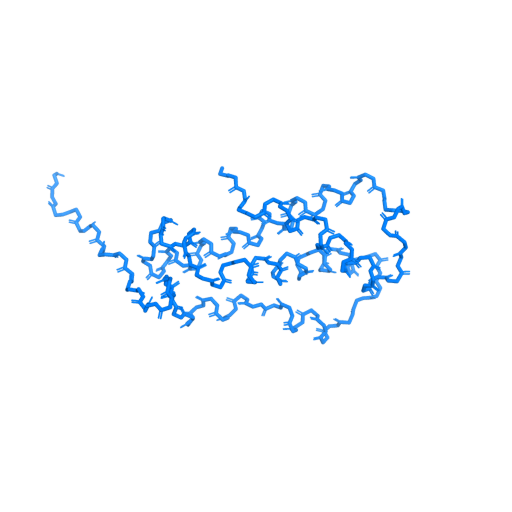5 C CA . THR A 1 104 ? -7.103 -9.624 9.632 1.00 93.75 104 THR A CA 1
ATOM 866 C C . THR A 1 104 ? -6.467 -8.573 10.542 1.00 93.75 104 T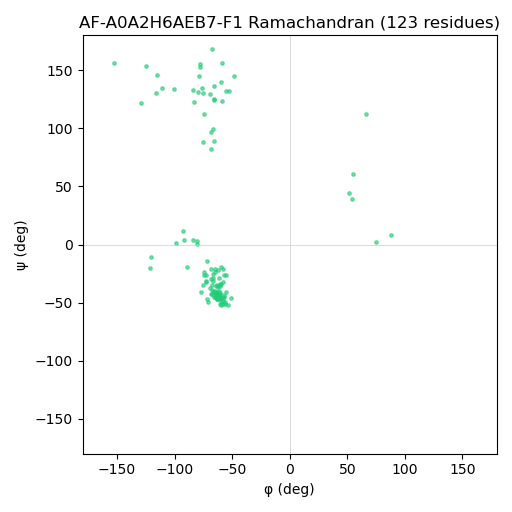HR A C 1
ATOM 868 O O . THR A 1 104 ? -6.672 -8.600 11.758 1.00 93.75 104 THR A O 1
ATOM 871 N N . THR A 1 105 ? -5.747 -7.602 9.973 1.00 93.62 105 THR A N 1
ATOM 872 C CA . THR A 1 105 ? -5.042 -6.534 10.696 1.00 93.62 105 THR A CA 1
ATOM 873 C C . THR A 1 105 ? -5.964 -5.739 11.612 1.00 93.62 105 THR A C 1
ATOM 875 O O . THR A 1 105 ? -7.025 -5.275 11.198 1.00 93.62 105 THR A O 1
ATOM 878 N N . ARG A 1 106 ? -5.552 -5.521 12.861 1.00 92.62 106 ARG A N 1
ATOM 879 C CA . ARG A 1 106 ? -6.264 -4.627 13.784 1.00 92.62 106 ARG A CA 1
ATOM 880 C C . ARG A 1 106 ? -5.817 -3.188 13.547 1.00 92.62 106 ARG A C 1
ATOM 882 O O . ARG A 1 106 ? -4.619 -2.928 13.497 1.00 92.62 106 ARG A O 1
ATOM 889 N N . ILE A 1 107 ? -6.765 -2.258 13.444 1.00 95.00 107 ILE A N 1
ATOM 890 C CA . ILE A 1 107 ? -6.430 -0.832 13.405 1.00 95.00 107 ILE A CA 1
ATOM 891 C C . ILE A 1 107 ? -6.061 -0.368 14.813 1.00 95.00 107 ILE A C 1
ATOM 893 O O . ILE A 1 107 ? -6.811 -0.591 15.764 1.00 95.00 107 ILE A O 1
ATOM 897 N N . THR A 1 108 ? -4.923 0.310 14.928 1.00 97.44 108 THR A N 1
ATOM 898 C CA . THR A 1 108 ? -4.552 1.094 16.107 1.00 97.44 108 THR A CA 1
ATOM 899 C C . THR A 1 108 ? -4.468 2.573 15.754 1.00 97.44 108 THR A C 1
ATOM 901 O O . THR A 1 108 ? -4.095 2.928 14.635 1.00 97.44 108 THR A O 1
ATOM 904 N N . ILE A 1 109 ? -4.841 3.431 16.700 1.00 96.88 109 ILE A N 1
ATOM 905 C CA . ILE A 1 109 ? -4.673 4.882 16.607 1.00 96.88 109 ILE A CA 1
ATOM 906 C C . ILE A 1 109 ? -3.997 5.335 17.894 1.00 96.88 109 ILE A C 1
ATOM 908 O O . ILE A 1 109 ? -4.537 5.116 18.982 1.00 96.88 109 ILE A O 1
ATOM 912 N N . ASN A 1 110 ? -2.831 5.970 17.782 1.00 96.12 110 ASN A N 1
ATOM 913 C CA . ASN A 1 110 ? -1.999 6.354 18.925 1.00 96.12 110 ASN A CA 1
ATOM 914 C C . ASN A 1 110 ? -1.683 5.155 19.844 1.00 96.12 110 ASN A C 1
ATOM 916 O O . ASN A 1 110 ? -1.722 5.269 21.071 1.00 96.12 110 ASN A O 1
ATOM 920 N N . GLY A 1 111 ? -1.436 3.981 19.254 1.00 95.81 111 GLY A N 1
ATOM 921 C CA . GLY A 1 111 ? -1.131 2.747 19.982 1.00 95.81 111 GLY A CA 1
ATOM 922 C C . GLY A 1 111 ? -2.327 2.080 20.670 1.00 95.81 111 GLY A C 1
ATOM 923 O O . GLY A 1 111 ? -2.149 1.047 21.312 1.00 95.81 111 GLY A O 1
ATOM 924 N N . GLN A 1 112 ? -3.541 2.624 20.539 1.00 96.19 112 GLN A N 1
ATOM 925 C CA . GLN A 1 112 ? -4.754 2.028 21.101 1.00 96.19 112 GLN A CA 1
ATOM 926 C C . GLN A 1 112 ? -5.547 1.284 20.024 1.00 96.19 112 GLN A C 1
ATOM 928 O O . GLN A 1 112 ? -5.749 1.841 18.944 1.00 96.19 112 GLN A O 1
ATOM 933 N N . PRO A 1 113 ? -6.017 0.049 20.282 1.00 95.06 113 PRO A N 1
ATOM 934 C CA . PRO A 1 113 ? -6.838 -0.686 19.331 1.00 95.06 113 PRO A CA 1
ATOM 935 C C . PRO A 1 113 ? -8.186 0.007 19.134 1.00 95.06 113 PRO A C 1
ATOM 937 O O . PRO A 1 113 ? -8.845 0.412 20.090 1.00 95.06 113 PRO A O 1
ATOM 940 N N . VAL A 1 114 ? -8.608 0.104 17.878 1.00 94.94 114 VAL A N 1
ATOM 941 C CA . VAL A 1 114 ? -9.868 0.727 17.480 1.00 94.94 114 VAL A CA 1
ATOM 942 C C . VAL A 1 114 ? -10.771 -0.330 16.855 1.00 94.94 114 VAL A C 1
ATOM 944 O O . VAL A 1 114 ? -10.354 -1.106 15.990 1.00 94.94 114 VAL A O 1
ATOM 947 N N . ALA A 1 115 ? -12.016 -0.377 17.322 1.00 92.19 115 ALA A N 1
ATOM 948 C CA . ALA A 1 115 ? -13.048 -1.229 16.749 1.00 92.19 115 ALA A CA 1
ATOM 949 C C . ALA A 1 115 ? -13.610 -0.608 15.455 1.00 92.19 115 ALA A C 1
ATOM 951 O O . ALA A 1 115 ? -13.553 0.618 15.290 1.00 92.19 115 ALA A O 1
ATOM 952 N N . PRO A 1 116 ? -14.164 -1.427 14.543 1.00 92.06 116 PRO A N 1
ATOM 953 C CA . PRO A 1 116 ? -14.984 -0.930 13.445 1.00 92.06 116 PRO A CA 1
ATOM 954 C C . PRO A 1 116 ? -16.038 0.059 13.949 1.00 92.06 116 PRO A C 1
ATOM 956 O O . PRO A 1 116 ? -16.554 -0.096 15.059 1.00 92.06 116 PRO A O 1
ATOM 959 N N . ALA A 1 117 ? -16.345 1.079 13.150 1.00 84.69 117 ALA A N 1
ATOM 960 C CA . ALA A 1 117 ? -17.460 1.959 13.458 1.00 84.69 117 ALA A CA 1
ATOM 961 C C . ALA A 1 117 ? -18.742 1.117 13.511 1.00 84.69 117 ALA A C 1
ATOM 963 O O . ALA A 1 117 ? -1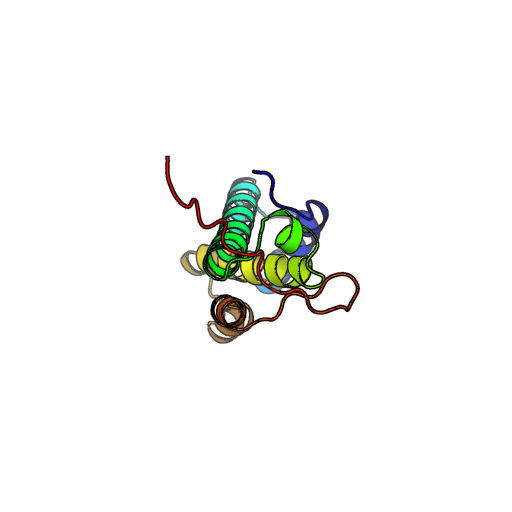8.919 0.202 12.702 1.00 84.69 117 ALA A O 1
ATOM 964 N N . GLU A 1 118 ? -19.626 1.401 14.471 1.00 71.31 118 GLU A N 1
ATOM 965 C CA . GLU A 1 118 ? -20.924 0.732 14.510 1.00 71.31 118 GLU A CA 1
ATOM 966 C C . GLU A 1 118 ? -21.601 0.873 13.140 1.00 71.31 118 GLU A C 1
ATOM 968 O O . GLU A 1 118 ? -21.632 1.977 12.579 1.00 71.31 118 GLU A O 1
ATOM 973 N N . PRO A 1 119 ? -22.131 -0.222 12.567 1.00 59.59 119 PRO A N 1
ATOM 974 C CA . PRO A 1 119 ? -22.929 -0.103 11.366 1.00 59.59 119 PRO A CA 1
ATOM 975 C C . PRO A 1 119 ? -24.103 0.815 11.697 1.00 59.59 119 PRO A C 1
ATOM 977 O O . PRO A 1 119 ? -24.860 0.552 12.631 1.00 59.59 119 PRO A O 1
ATOM 980 N N . VAL A 1 120 ? -24.262 1.899 10.936 1.00 55.62 120 VAL A N 1
ATOM 981 C CA . VAL A 1 120 ? -25.469 2.724 11.010 1.00 55.62 120 VAL A CA 1
ATOM 982 C C . VAL A 1 120 ? -26.614 1.854 10.502 1.00 55.62 120 VAL A C 1
ATOM 984 O O . VAL A 1 120 ? -26.895 1.815 9.304 1.00 55.62 120 VAL A O 1
ATOM 987 N N . ILE A 1 121 ? -27.258 1.106 11.399 1.00 56.25 121 ILE A N 1
ATOM 988 C CA . ILE A 1 121 ? -28.501 0.416 11.086 1.00 56.25 121 ILE A CA 1
ATOM 989 C C . ILE A 1 121 ? -29.521 1.529 10.867 1.00 56.25 121 ILE A C 1
ATOM 991 O O . ILE A 1 121 ? -30.044 2.108 11.818 1.00 56.25 121 ILE A O 1
ATOM 995 N N . ARG A 1 122 ? -29.788 1.870 9.603 1.00 54.00 122 ARG A N 1
ATOM 996 C CA . ARG A 1 122 ? -30.950 2.685 9.249 1.00 54.00 122 ARG A CA 1
ATOM 997 C C . ARG A 1 122 ? -32.197 1.839 9.502 1.00 54.00 122 ARG A C 1
ATOM 999 O O . ARG A 1 122 ? -32.719 1.198 8.598 1.00 54.00 122 ARG A O 1
ATOM 1006 N N . MET A 1 123 ? -32.634 1.793 10.756 1.00 47.00 123 MET A N 1
ATOM 1007 C CA . MET A 1 123 ? -33.962 1.316 11.123 1.00 47.00 123 MET A CA 1
ATOM 1008 C C . MET A 1 123 ? -34.978 2.337 10.594 1.00 47.00 123 MET A C 1
ATOM 1010 O O . MET A 1 123 ? -35.195 3.358 11.231 1.00 47.00 123 MET A O 1
ATOM 1014 N N . GLY A 1 124 ? -35.543 2.061 9.415 1.00 54.75 124 GLY A N 1
ATOM 1015 C CA . GLY A 1 124 ? -36.815 2.604 8.921 1.00 54.75 124 GLY A CA 1
ATOM 1016 C C . GLY A 1 124 ? -36.898 4.109 8.628 1.00 54.75 124 GLY A C 1
ATOM 1017 O O . GLY A 1 124 ? -36.972 4.926 9.542 1.00 54.75 124 GLY A O 1
ATOM 1018 N N . GLN A 1 125 ? -37.043 4.445 7.344 1.00 37.91 125 GLN A N 1
ATOM 1019 C CA . GLN A 1 125 ? -38.035 5.424 6.880 1.00 37.91 125 GLN A CA 1
ATOM 1020 C C . GLN A 1 125 ? -38.724 4.872 5.638 1.00 37.91 125 GLN A C 1
ATOM 1022 O O . GLN A 1 125 ? -38.000 4.292 4.797 1.00 37.91 125 GLN A O 1
#

Secondary structure (DSSP, 8-state):
-PPS-TTHHHHHHHHHHHHTTS-GGG--THHHHHHHHHHHHHHHHHHHHHHHTT--HHHHHT-TTHHHHHHHHHHHHHHHHHTTTS---HHHHHHH--TGGGGTPPPEETTEE-PPPPP------

Foldseek 3Di:
DDQPDPVCLVVLLVVLCVQQVHDSVPDDPVLSVQLRVQLVVQRVLLCVLVVVQQADPVLLNQFPCNVVSSSLSSNLSSVVVCVVPGPHDPVSSVVSPCSVVSNPDFGDGPNHTDHRDPPPPPPDD

Radius of gyration: 16.57 Å; Cα contacts (8 Å, |Δi|>4): 116; chains: 1; bounding box: 57×26×40 Å